Protein AF-A0A813LCR5-F1 (afdb_monomer_lite)

InterPro domains:
  IPR001841 Zinc finger, RING-type [PS50089] (47-91)
  IPR001841 Zinc finger, RING-type [SM00184] (47-145)
  IPR013083 Zinc finger, RING/FYVE/PHD-type [G3DSA:3.30.40.10] (36-151)

Structure (mmCIF, N/CA/C/O backbone):
data_AF-A0A813LCR5-F1
#
_entry.id   AF-A0A813LCR5-F1
#
loop_
_atom_site.group_PDB
_atom_site.id
_atom_site.type_symbol
_atom_site.label_atom_id
_atom_site.label_alt_id
_atom_site.label_comp_id
_atom_site.label_asym_id
_atom_site.label_entity_id
_atom_site.label_seq_id
_atom_site.pdbx_PDB_ins_code
_atom_site.Cartn_x
_atom_site.Cartn_y
_atom_site.Cartn_z
_atom_site.occupancy
_atom_site.B_iso_or_equiv
_atom_site.auth_seq_id
_atom_site.auth_comp_id
_atom_site.auth_asym_id
_atom_site.auth_atom_id
_atom_site.pdbx_PDB_model_num
ATOM 1 N N . CYS A 1 1 ? -3.369 -28.455 3.659 1.00 80.38 1 CYS A N 1
ATOM 2 C CA . CYS A 1 1 ? -3.402 -27.154 4.358 1.00 80.38 1 CYS A CA 1
ATOM 3 C C . CYS A 1 1 ? -4.690 -26.439 4.004 1.00 80.38 1 CYS A C 1
ATOM 5 O O . CYS A 1 1 ? -4.875 -26.145 2.830 1.00 80.38 1 CYS A O 1
ATOM 7 N N . SER A 1 2 ? -5.563 -26.182 4.978 1.00 90.50 2 SER A N 1
ATOM 8 C CA . SER A 1 2 ? -6.728 -25.328 4.743 1.00 90.50 2 SER A CA 1
ATOM 9 C C . SER A 1 2 ? -6.312 -23.863 4.908 1.00 90.50 2 SER A C 1
ATOM 11 O O . SER A 1 2 ? -5.644 -23.543 5.898 1.00 90.50 2 SER A O 1
ATOM 13 N N . PRO A 1 3 ? -6.622 -22.988 3.943 1.00 94.62 3 PRO A N 1
ATOM 14 C CA . PRO A 1 3 ? -6.417 -21.555 4.104 1.00 94.62 3 PRO A CA 1
ATOM 15 C C . PRO A 1 3 ? -7.244 -21.002 5.275 1.00 94.62 3 PRO A C 1
ATOM 17 O O . PRO A 1 3 ? -8.284 -21.550 5.642 1.00 94.62 3 PRO A O 1
ATOM 20 N N . VAL A 1 4 ? -6.740 -19.933 5.887 1.00 97.62 4 VAL A N 1
ATOM 21 C CA . VAL A 1 4 ? -7.330 -19.236 7.033 1.00 97.62 4 VAL A CA 1
ATOM 22 C C . VAL A 1 4 ? -7.366 -17.734 6.757 1.00 97.62 4 VAL A C 1
ATOM 24 O O . VAL A 1 4 ? -6.509 -17.195 6.050 1.00 97.62 4 VAL A O 1
ATOM 27 N N . PHE A 1 5 ? -8.371 -17.046 7.297 1.00 98.19 5 PHE A N 1
ATOM 28 C CA . PHE A 1 5 ? -8.474 -15.595 7.157 1.00 98.19 5 PHE A CA 1
ATOM 29 C C . PHE A 1 5 ? -7.406 -14.889 7.989 1.00 98.19 5 PHE A C 1
ATOM 31 O O . PHE A 1 5 ? -7.123 -15.273 9.125 1.00 98.19 5 PHE A O 1
ATOM 38 N N . CYS A 1 6 ? -6.833 -13.827 7.424 1.00 97.44 6 CYS A N 1
ATOM 39 C CA . CYS A 1 6 ? -6.011 -12.893 8.184 1.00 97.44 6 CYS A CA 1
ATOM 40 C C . CYS A 1 6 ? -6.854 -12.263 9.314 1.00 97.44 6 CYS A C 1
ATOM 42 O O . CYS A 1 6 ? -8.015 -11.923 9.069 1.00 97.44 6 CYS A O 1
ATOM 44 N N . PRO A 1 7 ? -6.303 -12.020 10.517 1.00 97.12 7 PRO A N 1
ATOM 45 C CA . PRO A 1 7 ? -6.990 -11.237 11.549 1.00 97.12 7 PRO A CA 1
ATOM 46 C C . PRO A 1 7 ? -7.442 -9.851 11.065 1.00 97.12 7 PRO A C 1
ATOM 48 O O . PRO A 1 7 ? -8.496 -9.369 11.459 1.00 97.12 7 PRO A O 1
ATOM 51 N N . ASN A 1 8 ? -6.701 -9.251 10.127 1.00 96.25 8 ASN A N 1
ATOM 52 C CA . ASN A 1 8 ? -7.062 -7.989 9.475 1.00 96.25 8 ASN A CA 1
ATOM 53 C C . ASN A 1 8 ? -7.944 -8.184 8.222 1.00 96.25 8 ASN A C 1
ATOM 55 O O . ASN A 1 8 ? -8.024 -7.290 7.377 1.00 96.25 8 ASN A O 1
ATOM 59 N N . SER A 1 9 ? -8.571 -9.350 8.036 1.00 96.62 9 SER A N 1
ATOM 60 C CA . SER A 1 9 ? -9.409 -9.657 6.862 1.00 96.62 9 SER A CA 1
ATOM 61 C C . SER A 1 9 ? -10.562 -8.678 6.604 1.00 96.62 9 SER A C 1
ATOM 63 O O . SER A 1 9 ? -10.824 -8.464 5.421 1.00 96.62 9 SER A O 1
ATOM 65 N N . PRO A 1 10 ? -11.171 -7.987 7.595 1.00 95.31 10 PRO A N 1
ATOM 66 C CA . PRO A 1 10 ? -12.164 -6.948 7.301 1.00 95.31 10 PRO A CA 1
ATOM 67 C C . PRO A 1 10 ? -11.623 -5.769 6.479 1.00 95.31 10 PRO A C 1
ATOM 69 O O . PRO A 1 10 ? -12.394 -5.024 5.888 1.00 95.31 10 PRO A O 1
ATOM 72 N N . VAL A 1 11 ? -10.299 -5.591 6.444 1.00 93.12 11 VAL A N 1
ATOM 73 C CA . VAL A 1 11 ? -9.618 -4.560 5.648 1.00 93.12 11 VAL A CA 1
ATOM 74 C C . VAL A 1 11 ? -8.921 -5.178 4.438 1.00 93.12 11 VAL A C 1
ATOM 76 O O . VAL A 1 11 ? -9.095 -4.717 3.315 1.00 93.12 11 VAL A O 1
ATOM 79 N N . CYS A 1 12 ? -8.118 -6.226 4.649 1.00 92.38 12 CYS A N 1
ATOM 80 C CA . CYS A 1 12 ? -7.256 -6.770 3.595 1.00 92.38 12 CYS A CA 1
ATOM 81 C C . CYS A 1 12 ? -7.885 -7.889 2.757 1.00 92.38 12 CYS A C 1
ATOM 83 O O . CYS A 1 12 ? -7.284 -8.290 1.763 1.00 92.38 12 CYS A O 1
ATOM 85 N N . GLY A 1 13 ? -9.006 -8.477 3.193 1.00 93.88 13 GLY A N 1
ATOM 86 C CA . GLY A 1 13 ? -9.658 -9.619 2.536 1.00 93.88 13 GLY A CA 1
ATOM 87 C C . GLY A 1 13 ? -8.796 -10.883 2.387 1.00 93.88 13 GLY A C 1
ATOM 88 O O . GLY A 1 13 ? -9.211 -11.833 1.731 1.00 93.88 13 GLY A O 1
ATOM 89 N N . SER A 1 14 ? -7.586 -10.916 2.957 1.00 94.94 14 SER A N 1
ATOM 90 C CA . SER A 1 14 ? -6.604 -11.964 2.671 1.00 94.94 14 SER A CA 1
ATOM 91 C C . SER A 1 14 ? -6.999 -13.310 3.278 1.00 94.94 14 SER A C 1
ATOM 93 O O . SER A 1 14 ? -7.307 -13.406 4.471 1.00 94.94 14 SER A O 1
ATOM 95 N N . PHE A 1 15 ? -6.880 -14.355 2.461 1.00 96.69 15 PHE A N 1
ATOM 96 C CA . PHE A 1 15 ? -7.106 -15.748 2.825 1.00 96.69 15 PHE A CA 1
ATOM 97 C C . PHE A 1 15 ? -5.869 -16.562 2.435 1.00 96.69 15 PHE A C 1
ATOM 99 O O . PHE A 1 15 ? -5.582 -16.742 1.254 1.00 96.69 15 PHE A O 1
ATOM 106 N N . VAL A 1 16 ? -5.076 -16.975 3.426 1.00 95.81 16 VAL A N 1
ATOM 107 C CA . VAL A 1 16 ? -3.726 -17.525 3.208 1.00 95.81 16 VAL A CA 1
ATOM 108 C C . VAL A 1 16 ? -3.527 -18.836 3.968 1.00 95.81 16 VAL A C 1
ATOM 110 O O . VAL A 1 16 ? -4.201 -19.076 4.971 1.00 95.81 16 VAL A O 1
ATOM 113 N N . PRO A 1 17 ? -2.607 -19.716 3.540 1.00 97.12 17 PRO A N 1
ATOM 114 C CA . PRO A 1 17 ? -2.237 -20.888 4.326 1.00 97.12 17 PRO A CA 1
ATOM 115 C C . PRO A 1 17 ? -1.744 -20.509 5.729 1.00 97.12 17 PRO A C 1
ATOM 117 O O . PRO A 1 17 ? -1.051 -19.507 5.896 1.00 97.12 17 PRO A O 1
ATOM 120 N N . ARG A 1 18 ? -2.031 -21.345 6.735 1.00 97.25 18 ARG A N 1
ATOM 121 C CA . ARG A 1 18 ? -1.673 -21.067 8.137 1.00 97.25 18 ARG A CA 1
ATOM 122 C C . ARG A 1 18 ? -0.184 -20.757 8.355 1.00 97.25 18 ARG A C 1
ATOM 124 O O . ARG A 1 18 ? 0.122 -19.816 9.077 1.00 97.25 18 ARG A O 1
ATOM 131 N N . TRP A 1 19 ? 0.713 -21.461 7.661 1.00 96.50 19 TRP A N 1
ATOM 132 C CA . TRP A 1 19 ? 2.163 -21.246 7.767 1.00 96.50 19 TRP A CA 1
ATOM 133 C C . TRP A 1 19 ? 2.595 -19.820 7.379 1.00 96.50 19 TRP A C 1
ATOM 135 O O . TRP A 1 19 ? 3.599 -19.319 7.884 1.00 96.50 19 TRP A O 1
ATOM 145 N N . VAL A 1 20 ? 1.831 -19.134 6.515 1.00 95.69 20 VAL A N 1
ATOM 146 C CA . VAL A 1 20 ? 2.077 -17.722 6.187 1.00 95.69 20 VAL A CA 1
ATOM 147 C C . VAL A 1 20 ? 1.818 -16.849 7.411 1.00 95.69 20 VAL A C 1
ATOM 149 O O . VAL A 1 20 ? 2.602 -15.949 7.680 1.00 95.69 20 VAL A O 1
ATOM 152 N N . LEU A 1 21 ? 0.759 -17.117 8.182 1.00 96.56 21 LEU A N 1
ATOM 153 C CA . LEU A 1 21 ? 0.482 -16.364 9.407 1.00 96.56 21 LEU A CA 1
ATOM 154 C C . LEU A 1 21 ? 1.536 -16.650 10.477 1.00 96.56 21 LEU A C 1
ATOM 156 O O . LEU A 1 21 ? 2.029 -15.721 11.111 1.00 96.56 21 LEU A O 1
ATOM 160 N N . ASP A 1 22 ? 1.918 -17.917 10.642 1.00 96.31 22 ASP A N 1
ATOM 161 C CA . ASP A 1 22 ? 2.896 -18.326 11.657 1.00 96.31 22 ASP A CA 1
ATOM 162 C C . ASP A 1 22 ? 4.276 -17.676 11.424 1.00 96.31 22 ASP A C 1
ATOM 164 O O . ASP A 1 22 ? 4.979 -17.351 12.377 1.00 96.31 22 ASP A O 1
ATOM 168 N N . THR A 1 23 ? 4.640 -17.411 10.165 1.00 96.12 23 THR A N 1
ATOM 169 C CA . THR A 1 23 ? 5.894 -16.726 9.796 1.00 96.12 23 THR A CA 1
ATOM 170 C C . THR A 1 23 ? 5.808 -15.197 9.842 1.00 96.12 23 THR A C 1
ATOM 172 O O . THR A 1 23 ? 6.838 -14.530 9.810 1.00 96.12 23 THR A O 1
ATOM 175 N N . ASN A 1 24 ? 4.605 -14.621 9.937 1.00 95.06 24 ASN A N 1
ATOM 176 C CA . ASN A 1 24 ? 4.359 -13.176 9.854 1.00 95.06 24 ASN A CA 1
ATOM 177 C C . ASN A 1 24 ? 3.614 -12.647 11.093 1.00 95.06 24 ASN A C 1
ATOM 179 O O . ASN A 1 24 ? 2.711 -11.817 10.982 1.00 95.06 24 ASN A O 1
ATOM 183 N N . GLY A 1 25 ? 3.950 -13.162 12.281 1.00 94.44 25 GLY A N 1
ATOM 184 C CA . GLY A 1 25 ? 3.406 -12.660 13.551 1.00 94.44 25 GLY A CA 1
ATOM 185 C C . GLY A 1 25 ? 1.885 -12.807 13.685 1.00 94.44 25 GLY A C 1
ATOM 186 O O . GLY A 1 25 ? 1.242 -12.002 14.351 1.00 94.44 25 GLY A O 1
ATOM 187 N N . GLY A 1 26 ? 1.295 -13.806 13.026 1.00 96.25 26 GLY A N 1
ATOM 188 C CA . GLY A 1 26 ? -0.148 -14.047 13.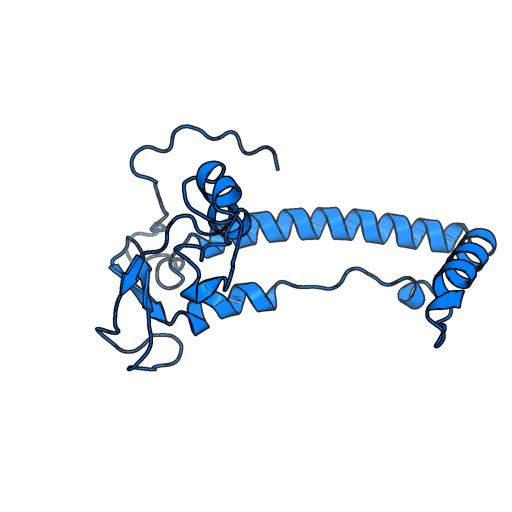007 1.00 96.25 26 GLY A CA 1
ATOM 189 C C . GLY A 1 26 ? -0.920 -13.279 11.928 1.00 96.25 26 GLY A C 1
ATOM 190 O O . GLY A 1 26 ? -2.143 -13.387 11.882 1.00 96.25 26 GLY A O 1
ATOM 191 N N . LEU A 1 27 ? -0.249 -12.532 11.047 1.00 96.50 27 LEU A N 1
ATOM 192 C CA . LEU A 1 27 ? -0.867 -11.704 10.004 1.00 96.50 27 LEU A CA 1
ATOM 193 C C . LEU A 1 27 ? -0.455 -12.169 8.602 1.00 96.50 27 LEU A C 1
ATOM 195 O O . LEU A 1 27 ? 0.512 -12.904 8.437 1.00 96.50 27 LEU A O 1
ATOM 199 N N . CYS A 1 28 ? -1.169 -11.749 7.553 1.00 95.50 28 CYS A N 1
ATOM 200 C CA . CYS A 1 28 ? -0.642 -11.918 6.195 1.00 95.50 28 CYS A CA 1
ATOM 201 C C . CYS A 1 28 ? 0.572 -10.994 5.984 1.00 95.50 28 CYS A C 1
ATOM 203 O O . CYS A 1 28 ? 0.686 -9.964 6.652 1.00 95.50 28 CYS A O 1
ATOM 205 N N . ARG A 1 29 ? 1.448 -11.323 5.021 1.00 92.81 29 ARG A N 1
ATOM 206 C CA . ARG A 1 29 ? 2.659 -10.535 4.716 1.00 92.81 29 ARG A CA 1
ATOM 207 C C . ARG A 1 29 ? 2.355 -9.041 4.572 1.00 92.81 29 ARG A C 1
ATOM 209 O O . ARG A 1 29 ? 2.994 -8.222 5.217 1.00 92.81 29 ARG A O 1
ATOM 216 N N . HIS A 1 30 ? 1.335 -8.696 3.784 1.00 89.12 30 HIS A N 1
ATOM 217 C CA . HIS A 1 30 ? 0.944 -7.304 3.567 1.00 89.12 30 HIS A CA 1
ATOM 218 C C . HIS A 1 30 ? 0.527 -6.612 4.872 1.00 89.12 30 HIS A C 1
ATOM 220 O O . HIS A 1 30 ? 1.043 -5.546 5.187 1.00 89.12 30 HIS A O 1
ATOM 226 N N . CYS A 1 31 ? -0.349 -7.220 5.675 1.00 90.62 31 CYS A N 1
ATOM 227 C CA . CYS A 1 31 ? -0.778 -6.614 6.933 1.00 90.62 31 CYS A CA 1
ATOM 228 C C . CYS A 1 31 ? 0.345 -6.492 7.959 1.00 90.62 31 CYS A C 1
ATOM 230 O O . CYS A 1 31 ? 0.408 -5.469 8.635 1.00 90.62 31 CYS A O 1
ATOM 232 N N . ASN A 1 32 ? 1.229 -7.488 8.046 1.00 91.31 32 ASN A N 1
ATOM 233 C CA . ASN A 1 32 ? 2.386 -7.453 8.935 1.00 91.31 32 ASN A CA 1
ATOM 234 C C . ASN A 1 32 ? 3.326 -6.289 8.580 1.00 91.31 32 ASN A C 1
ATOM 236 O O . ASN A 1 32 ? 3.767 -5.554 9.457 1.00 91.31 32 ASN A O 1
ATOM 240 N N . THR A 1 33 ? 3.574 -6.072 7.284 1.00 84.19 33 THR A N 1
ATOM 241 C CA . THR A 1 33 ? 4.413 -4.965 6.813 1.00 84.19 33 THR A CA 1
ATOM 242 C C . THR A 1 33 ? 3.720 -3.608 6.956 1.00 84.19 33 THR A C 1
ATOM 244 O O . THR A 1 33 ? 4.349 -2.645 7.389 1.00 84.19 33 THR A O 1
ATOM 247 N N . CYS A 1 34 ? 2.431 -3.503 6.623 1.00 82.62 34 CYS A N 1
ATOM 248 C CA . CYS A 1 34 ? 1.765 -2.204 6.498 1.00 82.62 34 CYS A CA 1
ATOM 249 C C . CYS A 1 34 ? 1.165 -1.700 7.808 1.00 82.62 34 CYS A C 1
ATOM 251 O O . CYS A 1 34 ? 1.469 -0.593 8.244 1.00 82.62 34 CYS A O 1
ATOM 253 N N . PHE A 1 35 ? 0.321 -2.511 8.441 1.00 83.75 35 PHE A N 1
ATOM 254 C CA . PHE A 1 35 ? -0.559 -2.058 9.523 1.00 83.75 35 PHE A CA 1
ATOM 255 C C . PHE A 1 35 ? -0.132 -2.573 10.892 1.00 83.75 35 PHE A C 1
ATOM 257 O O . PHE A 1 35 ? -0.397 -1.928 11.902 1.00 83.75 35 PHE A O 1
ATOM 264 N N . GLY A 1 36 ? 0.483 -3.755 10.927 1.00 88.19 36 GLY A N 1
ATOM 265 C CA . GLY A 1 36 ? 0.517 -4.566 12.133 1.00 88.19 36 GLY A CA 1
ATOM 266 C C . GLY A 1 36 ? -0.891 -5.042 12.530 1.00 88.19 36 GLY A C 1
ATOM 267 O O . GLY A 1 36 ? -1.807 -5.072 11.698 1.00 88.19 36 GLY A O 1
ATOM 268 N N . PRO A 1 37 ? -1.082 -5.468 13.787 1.00 90.44 37 PRO A N 1
ATOM 269 C CA . PRO A 1 37 ? -2.378 -5.927 14.272 1.00 90.44 37 PRO A CA 1
ATOM 270 C C . PRO A 1 37 ? -3.353 -4.751 14.411 1.00 90.44 37 PRO A C 1
ATOM 272 O O . PRO A 1 37 ? -3.049 -3.760 15.076 1.00 90.44 37 PRO A O 1
ATOM 275 N N . LEU A 1 38 ? -4.535 -4.869 13.803 1.00 92.94 38 LEU A N 1
ATOM 276 C CA . LEU A 1 38 ? -5.602 -3.877 13.930 1.00 92.94 38 LEU A CA 1
ATOM 277 C C . LEU A 1 38 ? -6.584 -4.270 15.036 1.00 92.94 38 LEU A C 1
ATOM 279 O O . LEU A 1 38 ? -6.905 -5.444 15.215 1.00 92.94 38 LEU A O 1
ATOM 283 N N . GLN A 1 39 ? -7.103 -3.270 15.748 1.00 94.94 39 GLN A N 1
ATOM 284 C CA . GLN A 1 39 ? -8.209 -3.456 16.679 1.00 94.94 39 GLN A CA 1
ATOM 285 C C . GLN A 1 39 ? -9.515 -3.073 15.989 1.00 94.94 39 GLN A C 1
ATOM 287 O O . GLN A 1 39 ? -9.706 -1.913 15.627 1.00 94.94 39 GLN A O 1
ATOM 292 N N . PHE A 1 40 ? -10.422 -4.034 15.840 1.00 95.62 40 PHE A N 1
ATOM 293 C CA . PHE A 1 40 ? -11.761 -3.787 15.315 1.00 95.62 40 PHE A CA 1
ATOM 294 C C . PHE A 1 40 ? -12.757 -3.596 16.458 1.00 95.62 40 PHE A C 1
ATOM 296 O O . PHE A 1 40 ? -12.707 -4.317 17.455 1.00 95.62 40 PHE A O 1
ATOM 303 N N . VAL A 1 41 ? -13.646 -2.619 16.317 1.00 95.44 41 VAL A N 1
ATOM 304 C CA . VAL A 1 41 ? -14.731 -2.326 17.257 1.00 95.44 41 VAL A CA 1
ATOM 305 C C . VAL A 1 41 ? -16.024 -2.098 16.483 1.00 95.44 41 VAL A C 1
ATOM 307 O O . VAL A 1 41 ? -16.003 -1.566 15.370 1.00 95.44 41 VAL A O 1
ATOM 310 N N . GLU A 1 42 ? -17.149 -2.496 17.071 1.00 93.94 42 GLU A N 1
ATOM 311 C CA . GLU A 1 42 ? -18.461 -2.054 16.596 1.00 93.94 42 GLU A CA 1
ATOM 312 C C . GLU A 1 42 ? -18.572 -0.533 16.762 1.00 93.94 42 GLU A C 1
ATOM 314 O O . GLU A 1 42 ? -17.943 0.053 17.654 1.00 93.94 42 GLU A O 1
ATOM 319 N N . ALA A 1 43 ? -19.319 0.116 15.868 1.00 86.50 43 ALA A N 1
ATOM 320 C CA . ALA A 1 43 ? -19.446 1.564 15.869 1.00 86.50 43 ALA A CA 1
ATOM 321 C C . ALA A 1 43 ? -20.044 2.056 17.195 1.00 86.50 43 ALA A C 1
ATOM 323 O O . ALA A 1 43 ? -21.209 1.830 17.506 1.00 86.50 43 ALA A O 1
ATOM 324 N N . ALA A 1 44 ? -19.226 2.760 17.978 1.00 82.19 44 ALA A N 1
ATOM 325 C CA . ALA A 1 44 ? -19.688 3.497 19.154 1.00 82.19 44 ALA A CA 1
ATOM 326 C C . ALA A 1 44 ? -20.114 4.935 18.802 1.00 82.19 44 ALA A C 1
ATOM 328 O O . ALA A 1 44 ? -20.781 5.598 19.591 1.00 82.19 44 ALA A O 1
ATOM 329 N N . SER A 1 45 ? -19.680 5.427 17.640 1.00 89.62 45 SER A N 1
ATOM 330 C CA . SER A 1 45 ? -19.938 6.765 17.109 1.00 89.62 45 SER A CA 1
ATOM 331 C C . SER A 1 45 ? -19.786 6.758 15.593 1.00 89.62 45 SER A C 1
ATOM 333 O O . SER A 1 45 ? -19.077 5.905 15.056 1.00 89.62 45 SER A O 1
ATOM 335 N N . ASP A 1 46 ? -20.343 7.755 14.918 1.00 94.06 46 ASP A N 1
ATOM 336 C CA . ASP A 1 46 ? -20.211 7.913 13.470 1.00 94.06 46 ASP A CA 1
ATOM 337 C C . ASP A 1 46 ? -18.744 8.021 13.040 1.00 94.06 46 ASP A C 1
ATOM 339 O O . ASP A 1 46 ? -17.899 8.606 13.731 1.00 94.06 46 ASP A O 1
ATOM 343 N N . CYS A 1 47 ? -18.420 7.477 11.867 1.00 93.88 47 CYS A N 1
ATOM 344 C CA . CYS A 1 47 ? -17.096 7.663 11.296 1.00 93.88 47 CYS A CA 1
ATOM 345 C C . CYS A 1 47 ? -16.861 9.157 10.991 1.00 93.88 47 CYS A C 1
ATOM 347 O O . CYS A 1 47 ? -17.603 9.735 10.204 1.00 93.88 47 CYS A O 1
ATOM 349 N N . PRO A 1 48 ? -15.773 9.786 11.469 1.00 90.81 48 PRO A N 1
ATOM 350 C CA . PRO A 1 4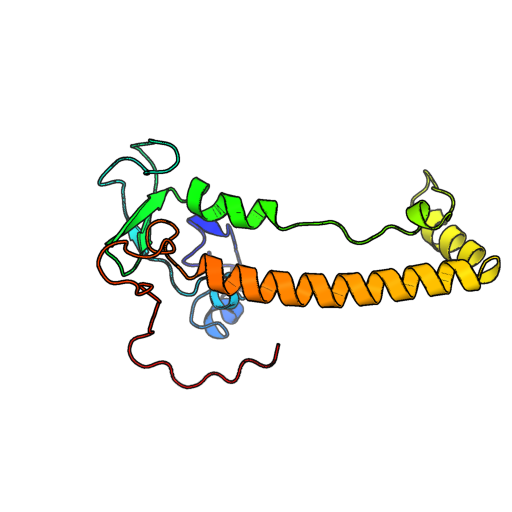8 ? -15.528 11.220 11.262 1.00 90.81 48 PRO A CA 1
ATOM 351 C C . PRO A 1 48 ? -15.162 11.604 9.816 1.00 90.81 48 PRO A C 1
ATOM 353 O O . PRO A 1 48 ? -14.853 12.762 9.548 1.00 90.81 48 PRO A O 1
ATOM 356 N N . VAL A 1 49 ? -15.137 10.639 8.890 1.00 90.94 49 VAL A N 1
ATOM 357 C CA . VAL A 1 49 ? -14.821 10.857 7.470 1.00 90.94 49 VAL A CA 1
ATOM 358 C C . VAL A 1 49 ? -16.063 10.733 6.592 1.00 90.94 49 VAL A C 1
ATOM 360 O O . VAL A 1 49 ? -16.265 11.574 5.722 1.00 90.94 49 VAL A O 1
ATOM 363 N N . CYS A 1 50 ? -16.875 9.688 6.783 1.00 94.62 50 CYS A N 1
ATOM 364 C CA . CYS A 1 50 ? -18.079 9.447 5.976 1.00 94.62 50 CYS A CA 1
ATOM 365 C C . CYS A 1 50 ? -19.396 9.644 6.735 1.00 94.62 50 CYS A C 1
ATOM 367 O O . CYS A 1 50 ? -20.442 9.588 6.101 1.00 94.62 50 CYS A O 1
ATOM 369 N N . PHE A 1 51 ? -19.344 9.877 8.050 1.00 94.50 51 PHE A N 1
ATOM 370 C CA . PHE A 1 51 ? -20.497 10.025 8.947 1.00 94.50 51 PHE A CA 1
ATOM 371 C C . PHE A 1 51 ? -21.428 8.807 9.003 1.00 94.50 51 PHE A C 1
ATOM 373 O O . PHE A 1 51 ? -22.588 8.932 9.373 1.00 94.50 51 PHE A O 1
ATOM 380 N N . ASP A 1 52 ? -20.915 7.627 8.652 1.00 94.12 52 ASP A N 1
ATOM 381 C CA . ASP A 1 52 ? -21.661 6.376 8.767 1.00 94.12 52 ASP A CA 1
ATOM 382 C C . ASP A 1 52 ? -21.588 5.830 10.201 1.00 94.12 52 ASP A C 1
ATOM 384 O O . ASP A 1 52 ? -20.498 5.737 10.784 1.00 94.12 52 ASP A O 1
ATOM 388 N N . SER A 1 53 ? -22.752 5.498 10.755 1.00 88.81 53 SER A N 1
ATOM 389 C CA . SER A 1 53 ? -22.962 5.065 12.136 1.00 88.81 53 SER A CA 1
ATOM 390 C C . SER A 1 53 ? -23.011 3.546 12.297 1.00 88.81 53 SER A C 1
ATOM 392 O O . SER A 1 53 ? -22.860 3.068 13.415 1.00 88.81 53 SER A O 1
ATOM 394 N N . ASP A 1 54 ? -23.220 2.783 11.217 1.00 89.31 54 ASP A N 1
ATOM 395 C CA . ASP A 1 54 ? -23.444 1.328 11.273 1.00 89.31 54 ASP A CA 1
ATOM 396 C C . ASP A 1 54 ? -22.370 0.561 10.493 1.00 89.31 54 ASP A C 1
ATOM 398 O O . ASP A 1 54 ? -22.616 -0.142 9.514 1.00 89.31 54 ASP A O 1
ATOM 402 N N . CYS A 1 55 ? -21.116 0.755 10.900 1.00 92.19 55 CYS A N 1
ATOM 403 C CA . CYS A 1 55 ? -19.968 0.175 10.218 1.00 92.19 55 CYS A CA 1
ATOM 404 C C . CYS A 1 55 ? -18.941 -0.388 11.204 1.00 92.19 55 CYS A C 1
ATOM 406 O O . CYS A 1 55 ? -18.727 0.143 12.293 1.00 92.19 55 CYS A O 1
ATOM 408 N N . LEU A 1 56 ? -18.240 -1.453 10.807 1.00 96.19 56 LEU A N 1
ATOM 409 C CA . LEU A 1 56 ? -17.086 -1.936 11.564 1.00 96.19 56 LEU A CA 1
ATOM 410 C C . LEU A 1 56 ? -15.980 -0.877 11.528 1.00 96.19 56 LEU A C 1
ATOM 412 O O . LEU A 1 56 ? -15.602 -0.405 10.447 1.00 96.19 56 LEU A O 1
ATOM 416 N N . GLN A 1 57 ? -15.432 -0.534 12.693 1.00 95.75 57 GLN A N 1
ATOM 417 C CA . GLN A 1 57 ? -14.404 0.491 12.814 1.00 95.75 57 GLN A CA 1
ATOM 418 C C . GLN A 1 57 ? -13.063 -0.082 13.262 1.00 95.75 57 GLN A C 1
ATOM 420 O O . GLN A 1 57 ? -12.988 -1.005 14.066 1.00 95.75 57 GLN A O 1
ATOM 425 N N . VAL A 1 58 ? -11.986 0.505 12.754 1.00 94.38 58 VAL A N 1
ATOM 426 C CA . VAL A 1 58 ? -10.621 0.320 13.236 1.00 94.38 58 VAL A CA 1
ATOM 427 C C . VAL A 1 58 ? -10.372 1.342 14.338 1.00 94.38 58 VAL A C 1
ATOM 429 O O . VAL A 1 58 ? -10.412 2.547 14.080 1.00 94.38 58 VAL A O 1
ATOM 432 N N . ARG A 1 59 ? -10.107 0.871 15.559 1.00 93.44 59 ARG A N 1
ATOM 433 C CA . ARG A 1 59 ? -9.703 1.703 16.694 1.00 93.44 59 ARG A CA 1
ATOM 434 C C . ARG A 1 59 ? -8.186 1.852 16.717 1.00 93.44 59 ARG A C 1
ATOM 436 O O . ARG A 1 59 ? -7.442 0.876 16.746 1.00 93.44 59 ARG A O 1
ATOM 443 N N . PHE A 1 60 ? -7.734 3.096 16.743 1.00 89.06 60 PHE A N 1
ATOM 444 C CA . PHE A 1 60 ? -6.332 3.456 16.887 1.00 89.06 60 PHE A CA 1
ATOM 445 C C . PHE A 1 60 ? -5.932 3.516 18.371 1.00 89.06 60 PHE A C 1
ATOM 447 O O . PHE A 1 60 ? -6.777 3.817 19.218 1.00 89.06 60 PHE A O 1
ATOM 454 N N . PRO A 1 61 ? -4.639 3.346 18.709 1.00 84.50 61 PRO A N 1
ATOM 455 C CA . PRO A 1 61 ? -4.150 3.450 20.090 1.00 84.50 61 PRO A CA 1
ATO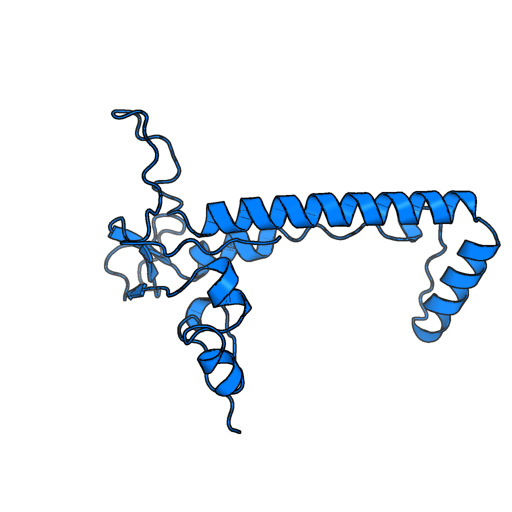M 456 C C . PRO A 1 61 ? -4.431 4.799 20.763 1.00 84.50 61 PRO A C 1
ATOM 458 O O . PRO A 1 61 ? -4.567 4.869 21.978 1.00 84.50 61 PRO A O 1
ATOM 461 N N . CYS A 1 62 ? -4.561 5.875 19.980 1.00 84.31 62 CYS A N 1
ATOM 462 C CA . CYS A 1 62 ? -4.959 7.194 20.476 1.00 84.31 62 CYS A CA 1
ATOM 463 C C . CYS A 1 62 ? -6.457 7.302 20.829 1.00 84.31 62 CYS A C 1
ATOM 465 O O . CYS A 1 62 ? -6.921 8.390 21.154 1.00 84.31 62 CYS A O 1
ATOM 467 N N . GLY A 1 63 ? -7.223 6.212 20.721 1.00 90.19 63 GLY A N 1
ATOM 468 C CA . GLY A 1 63 ? -8.649 6.130 21.048 1.00 90.19 63 GLY A CA 1
ATOM 469 C C . GLY A 1 63 ? -9.593 6.467 19.891 1.00 90.19 63 GLY A C 1
ATOM 470 O O . GLY A 1 63 ? -10.751 6.052 19.903 1.00 90.19 63 GLY A O 1
ATOM 471 N N . HIS A 1 64 ? -9.108 7.163 18.862 1.00 90.56 64 HIS A N 1
ATOM 472 C CA . HIS A 1 64 ? -9.898 7.470 17.670 1.00 90.56 64 HIS A CA 1
ATOM 473 C C . HIS A 1 64 ? -10.277 6.210 16.893 1.00 90.56 64 HIS A C 1
ATOM 475 O O . HIS A 1 64 ? -9.534 5.232 16.895 1.00 90.56 64 HIS A O 1
ATOM 481 N N . SER A 1 65 ? -11.413 6.250 16.199 1.00 93.56 65 SER A N 1
ATOM 482 C CA . SER A 1 65 ? -11.902 5.134 15.386 1.00 93.56 65 SER A CA 1
ATOM 483 C C . SER A 1 65 ? -12.314 5.614 13.989 1.00 93.56 65 SER A C 1
ATOM 485 O O . SER A 1 65 ? -12.718 6.765 13.813 1.00 93.56 65 SER A O 1
ATOM 487 N N . LEU A 1 66 ? -12.157 4.756 12.980 1.00 93.75 66 LEU A N 1
ATOM 488 C CA . LEU A 1 66 ? -12.559 5.010 11.590 1.00 93.75 66 LEU A CA 1
ATOM 489 C C . LEU A 1 66 ? -13.222 3.778 11.008 1.00 93.75 66 LEU A C 1
ATOM 491 O O . LEU A 1 66 ? -12.750 2.677 11.266 1.00 93.75 66 LEU A O 1
ATOM 495 N N . CYS A 1 67 ? -14.236 3.945 10.160 1.00 95.56 67 CYS A N 1
ATOM 496 C CA . CYS A 1 67 ? -14.788 2.808 9.435 1.00 95.56 67 CYS A CA 1
ATOM 497 C C . CYS A 1 67 ? -13.712 2.123 8.578 1.00 95.56 67 CYS A C 1
ATOM 499 O O . CYS A 1 67 ? -12.792 2.770 8.059 1.00 95.56 67 CYS A O 1
ATOM 501 N N . THR A 1 68 ? -13.832 0.806 8.430 1.00 94.19 68 THR A N 1
ATOM 502 C CA . THR A 1 68 ? -12.923 -0.017 7.614 1.00 94.19 68 THR A CA 1
ATOM 503 C C . THR A 1 68 ? -12.808 0.485 6.172 1.00 94.19 68 THR A C 1
ATOM 505 O O . THR A 1 68 ? -11.718 0.447 5.596 1.00 94.19 68 THR A O 1
ATOM 508 N N . GLU A 1 69 ? -13.879 1.041 5.603 1.00 93.38 69 GLU A N 1
ATOM 509 C CA . GLU A 1 69 ? -13.860 1.621 4.259 1.00 93.38 69 GLU A CA 1
ATOM 510 C C . GLU A 1 69 ? -12.972 2.866 4.168 1.00 93.38 69 GLU A C 1
ATOM 512 O O . GLU A 1 69 ? -12.080 2.934 3.322 1.00 93.38 69 GLU A O 1
ATOM 517 N N . CYS A 1 70 ? -13.166 3.848 5.054 1.00 91.69 70 CYS A N 1
ATOM 518 C CA . CYS A 1 70 ? -12.359 5.068 5.074 1.00 91.69 70 CYS A CA 1
ATOM 519 C C . CYS A 1 70 ? -10.910 4.794 5.487 1.00 91.69 70 CYS A C 1
ATOM 521 O O . CYS A 1 70 ? -10.012 5.466 4.983 1.00 91.69 70 CYS A O 1
ATOM 523 N N . PHE A 1 71 ? -10.671 3.786 6.331 1.00 90.81 71 PHE A N 1
ATOM 524 C CA . PHE A 1 71 ? -9.325 3.284 6.611 1.00 90.81 71 PHE A CA 1
ATOM 525 C C . PHE A 1 71 ? -8.645 2.742 5.343 1.00 90.81 71 PHE A C 1
ATOM 527 O O . PHE A 1 71 ? -7.466 2.996 5.113 1.00 90.81 71 PHE A O 1
ATOM 534 N N . SER A 1 72 ? -9.396 2.036 4.493 1.00 88.25 72 SER A N 1
ATOM 535 C CA . SER A 1 72 ? -8.865 1.376 3.294 1.00 88.25 72 SER A CA 1
ATOM 536 C C . SER A 1 72 ? -8.739 2.292 2.074 1.00 88.25 72 SER A C 1
ATOM 538 O O . SER A 1 72 ? -8.017 1.959 1.139 1.00 88.25 72 SER A O 1
ATOM 540 N N . LYS A 1 73 ? -9.431 3.439 2.044 1.00 86.50 73 LYS A N 1
ATOM 541 C CA . LYS A 1 73 ? -9.432 4.362 0.891 1.00 86.50 73 LYS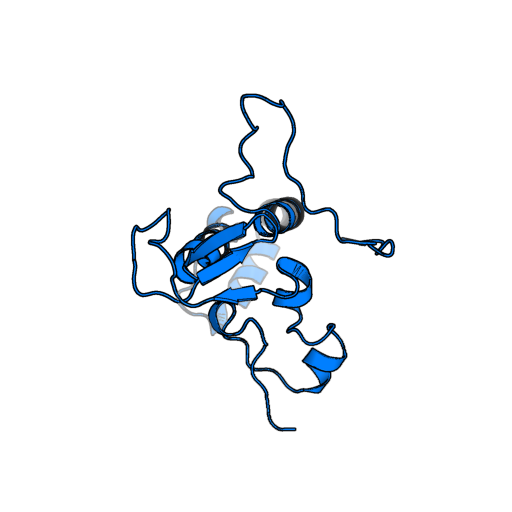 A CA 1
ATOM 542 C C . LYS A 1 73 ? -8.029 4.798 0.448 1.00 86.50 73 LYS A C 1
ATOM 544 O O . LYS A 1 73 ? -7.745 4.645 -0.739 1.00 86.50 73 LYS A O 1
ATOM 549 N N . PRO A 1 74 ? -7.136 5.269 1.343 1.00 79.62 74 PRO A N 1
ATOM 550 C CA . PRO A 1 74 ? -5.792 5.667 0.939 1.00 79.62 74 PRO A CA 1
ATOM 551 C C . PRO A 1 74 ? -5.017 4.527 0.271 1.00 79.62 74 PRO A C 1
ATOM 553 O O . PRO A 1 74 ? -4.231 4.773 -0.635 1.00 79.62 74 PRO A O 1
ATOM 556 N N . LEU A 1 75 ? -5.258 3.272 0.682 1.00 73.25 75 LEU A N 1
ATOM 557 C CA . LEU A 1 75 ? -4.563 2.092 0.143 1.00 73.25 75 LEU A CA 1
ATOM 558 C C . LEU A 1 75 ? -4.810 1.890 -1.345 1.00 73.25 75 LEU A C 1
ATOM 560 O O . LEU A 1 75 ? -3.988 1.297 -2.033 1.00 73.25 75 LEU A O 1
ATOM 564 N N . ARG A 1 76 ? -5.956 2.368 -1.831 1.00 71.25 76 ARG A N 1
ATOM 565 C CA . ARG A 1 76 ? -6.362 2.233 -3.227 1.00 71.25 76 ARG A CA 1
ATOM 566 C C . ARG A 1 76 ? -5.881 3.402 -4.084 1.00 71.25 76 ARG A C 1
ATOM 568 O O . ARG A 1 76 ? -5.752 3.242 -5.287 1.00 71.25 76 ARG A O 1
ATOM 575 N N . SER A 1 77 ? -5.626 4.566 -3.483 1.00 67.88 77 SER A N 1
ATOM 576 C CA . SER A 1 77 ? -5.343 5.808 -4.214 1.00 67.88 77 SER A CA 1
ATOM 577 C C . SER A 1 77 ? -3.866 6.056 -4.535 1.00 67.88 77 SER A C 1
ATOM 579 O O . SER A 1 77 ? -3.579 6.998 -5.258 1.00 67.88 77 SER A O 1
ATOM 581 N N . VAL A 1 78 ? -2.932 5.264 -3.996 1.00 65.38 78 VAL A N 1
ATOM 582 C CA . VAL A 1 78 ? -1.476 5.468 -4.196 1.00 65.38 78 VAL A CA 1
ATOM 583 C C . VAL A 1 78 ? -0.923 4.693 -5.400 1.00 65.38 78 VAL A C 1
ATOM 585 O O . VAL A 1 78 ? 0.261 4.767 -5.697 1.00 65.38 78 VAL A O 1
ATOM 588 N N . GLN A 1 79 ? -1.766 3.974 -6.140 1.00 67.75 79 GLN A N 1
ATOM 589 C CA . GLN A 1 79 ? -1.327 3.232 -7.321 1.00 67.75 79 GLN A CA 1
ATOM 590 C C . GLN A 1 79 ? -1.203 4.167 -8.532 1.00 67.75 79 GLN A C 1
ATOM 592 O O . GLN A 1 79 ? -2.106 4.239 -9.364 1.00 67.75 79 GLN A O 1
ATOM 597 N N . GLU A 1 80 ? -0.091 4.897 -8.624 1.00 81.12 80 GLU A N 1
ATOM 598 C CA . GLU A 1 80 ? 0.364 5.399 -9.923 1.00 81.12 80 GLU A CA 1
ATOM 599 C C . GLU A 1 80 ? 0.804 4.213 -10.782 1.00 81.12 80 GLU A C 1
ATOM 601 O O . GLU A 1 80 ? 1.334 3.227 -10.271 1.00 81.12 80 GLU A O 1
ATOM 606 N N . GLN A 1 81 ? 0.540 4.281 -12.084 1.00 88.56 81 GLN A N 1
ATOM 607 C CA . GLN A 1 81 ? 0.992 3.246 -13.007 1.00 88.56 81 GLN A CA 1
ATOM 608 C C . GLN A 1 81 ? 2.434 3.529 -13.444 1.00 88.56 81 GLN A C 1
ATOM 610 O O . GLN A 1 81 ? 2.819 4.703 -13.510 1.00 88.56 81 GLN A O 1
ATOM 615 N N . PRO A 1 82 ? 3.235 2.484 -13.716 1.00 91.75 82 PRO A N 1
ATOM 616 C CA . PRO A 1 82 ? 4.539 2.665 -14.333 1.00 91.75 82 PRO A CA 1
ATOM 617 C C . PRO A 1 82 ? 4.391 3.310 -15.715 1.00 91.75 82 PRO A C 1
ATOM 619 O O . PRO A 1 82 ? 3.338 3.164 -16.345 1.00 91.75 82 PRO A O 1
ATOM 622 N N . PRO A 1 83 ? 5.432 4.012 -16.199 1.00 92.88 83 PRO A N 1
ATOM 623 C CA . PRO A 1 83 ? 5.455 4.475 -17.576 1.00 92.88 83 PRO A CA 1
ATOM 624 C C . PRO A 1 83 ? 5.294 3.288 -18.525 1.00 92.88 83 PRO A C 1
ATOM 626 O O . PRO A 1 83 ? 5.824 2.204 -18.278 1.00 92.88 83 PRO A O 1
ATOM 629 N N . THR A 1 84 ? 4.580 3.504 -19.622 1.00 93.00 84 THR A N 1
ATOM 630 C CA . THR A 1 84 ? 4.344 2.477 -20.643 1.00 93.00 84 THR A CA 1
ATOM 631 C C . THR A 1 84 ? 5.267 2.662 -21.843 1.00 93.00 84 THR A C 1
ATOM 633 O O . THR A 1 84 ? 5.652 3.781 -22.180 1.00 93.00 84 THR A O 1
ATOM 636 N N . GLU A 1 85 ? 5.611 1.587 -22.550 1.00 90.12 85 GLU A N 1
ATOM 637 C CA . GLU A 1 85 ? 6.446 1.655 -23.754 1.00 90.12 85 GLU A CA 1
ATOM 638 C C . GLU A 1 85 ? 5.823 2.557 -24.839 1.00 90.12 85 GLU A C 1
ATOM 640 O O . GLU A 1 85 ? 6.537 3.190 -25.628 1.00 90.12 85 GLU A O 1
ATOM 645 N N . GLN A 1 86 ? 4.488 2.649 -24.883 1.00 92.19 86 GLN A N 1
ATOM 646 C CA . GLN A 1 86 ? 3.751 3.482 -25.835 1.00 92.19 86 GLN A CA 1
ATOM 647 C C . GLN A 1 86 ? 4.023 4.978 -25.629 1.00 92.19 86 GLN A C 1
ATOM 649 O O . GLN A 1 86 ? 4.122 5.716 -26.613 1.00 92.19 86 GLN A O 1
ATOM 654 N N . GLU A 1 87 ? 4.239 5.430 -24.389 1.00 92.50 87 GLU A N 1
ATOM 655 C CA . GLU A 1 87 ? 4.630 6.819 -24.085 1.00 92.50 87 GLU A CA 1
ATOM 656 C C . GLU A 1 87 ? 5.983 7.197 -24.709 1.00 92.50 87 GLU A C 1
ATOM 658 O O . GLU A 1 87 ? 6.244 8.369 -24.987 1.00 92.50 87 GLU A O 1
ATOM 663 N N . PHE A 1 88 ? 6.824 6.198 -24.996 1.00 94.38 88 PHE A N 1
ATOM 664 C CA . PHE A 1 88 ? 8.143 6.349 -25.614 1.00 94.38 88 PHE A CA 1
ATOM 665 C C . PHE A 1 88 ? 8.136 5.983 -27.106 1.00 94.38 88 PHE A C 1
ATOM 667 O O . PHE A 1 88 ? 9.185 5.942 -27.758 1.00 94.38 88 PHE A O 1
ATOM 674 N N . GLY A 1 89 ? 6.947 5.784 -27.683 1.00 90.81 89 GLY A N 1
ATOM 675 C CA . GLY A 1 89 ? 6.744 5.579 -29.112 1.00 90.81 89 GLY A CA 1
ATOM 676 C C . GLY A 1 89 ? 6.850 4.127 -29.577 1.00 90.81 89 GLY A C 1
ATOM 677 O O . GLY A 1 89 ? 7.066 3.911 -30.773 1.00 90.81 89 GLY A O 1
ATOM 678 N N . CYS A 1 90 ? 6.715 3.146 -28.677 1.00 91.06 90 CYS A N 1
ATOM 679 C CA . CYS A 1 90 ? 6.424 1.771 -29.079 1.00 91.06 90 CYS A CA 1
ATOM 680 C C . CYS A 1 90 ? 4.993 1.696 -29.646 1.00 91.06 90 CYS A C 1
ATOM 682 O O . CYS A 1 90 ? 4.066 2.216 -29.021 1.00 91.06 90 CYS A O 1
ATOM 684 N N . PRO A 1 91 ? 4.766 1.078 -30.818 1.00 88.12 91 PRO A N 1
ATOM 685 C CA . PRO A 1 91 ? 3.416 0.863 -31.330 1.00 88.12 91 PRO A CA 1
ATOM 686 C C . PRO A 1 91 ? 2.588 0.007 -30.365 1.00 88.12 91 PRO A C 1
ATOM 688 O O . PRO A 1 91 ? 3.106 -0.937 -29.769 1.00 88.12 91 PRO A O 1
ATOM 691 N N . ALA A 1 92 ? 1.297 0.312 -30.237 1.00 87.94 92 ALA A N 1
ATOM 692 C CA . ALA A 1 92 ? 0.358 -0.583 -29.573 1.00 87.94 92 ALA A CA 1
ATOM 693 C C . ALA A 1 92 ? -0.002 -1.749 -30.509 1.00 87.94 92 ALA A C 1
ATOM 695 O O . ALA A 1 92 ? -0.184 -1.543 -31.711 1.00 87.94 92 ALA A O 1
ATOM 696 N N . SER A 1 93 ? -0.108 -2.955 -29.950 1.00 85.50 93 SER A N 1
ATOM 697 C CA . SER A 1 93 ? -0.699 -4.121 -30.610 1.00 85.50 93 SER A CA 1
ATOM 698 C C . SER A 1 93 ? -2.018 -4.440 -29.919 1.00 85.50 93 SER A C 1
ATOM 700 O O . SER A 1 93 ? -2.061 -4.499 -28.692 1.00 85.50 93 SER A O 1
ATOM 702 N N . ASP A 1 94 ? -3.072 -4.664 -30.701 1.00 83.88 94 ASP A N 1
ATOM 703 C CA . ASP A 1 94 ? -4.355 -5.153 -30.181 1.00 83.88 94 ASP A CA 1
ATOM 704 C C . ASP A 1 94 ? -4.316 -6.665 -29.885 1.00 83.88 94 ASP A C 1
ATOM 706 O O . ASP A 1 94 ? -5.198 -7.198 -29.211 1.00 83.88 94 ASP A O 1
ATOM 710 N N . ASP A 1 95 ? -3.294 -7.359 -30.391 1.00 87.69 95 ASP A N 1
ATOM 711 C CA . ASP A 1 95 ? -3.050 -8.778 -30.166 1.00 87.69 95 ASP A CA 1
ATOM 712 C C . ASP A 1 95 ? -1.947 -8.945 -29.106 1.00 87.69 95 ASP A C 1
ATOM 714 O O . ASP A 1 95 ? -0.792 -8.544 -29.307 1.00 87.69 95 ASP A O 1
ATOM 718 N N . LEU A 1 96 ? -2.344 -9.505 -27.959 1.00 83.44 96 LEU A N 1
ATOM 719 C CA . LEU A 1 96 ? -1.481 -9.736 -26.800 1.00 83.44 96 LEU A CA 1
ATOM 720 C C . LEU A 1 96 ? -0.427 -10.815 -27.076 1.00 83.44 96 LEU A C 1
ATOM 722 O O . LEU A 1 96 ? 0.672 -10.727 -26.538 1.00 83.44 96 LEU A O 1
ATOM 726 N N . ASP A 1 97 ? -0.722 -11.790 -27.942 1.00 85.75 97 ASP A N 1
ATOM 727 C CA . ASP A 1 97 ? 0.180 -12.915 -28.220 1.00 85.75 97 ASP A CA 1
ATOM 728 C C . ASP A 1 97 ? 1.384 -12.485 -29.074 1.00 85.75 97 ASP A C 1
ATOM 730 O O . ASP A 1 97 ? 2.416 -13.158 -29.100 1.00 85.75 97 ASP A O 1
ATOM 734 N N . VAL A 1 98 ? 1.278 -11.342 -29.760 1.00 85.50 98 VAL A N 1
ATOM 735 C CA . VAL A 1 98 ? 2.371 -10.757 -30.553 1.00 85.50 98 VAL A CA 1
ATOM 736 C C . VAL A 1 98 ? 3.005 -9.535 -29.890 1.00 85.50 98 VAL A C 1
ATOM 738 O O . VAL A 1 98 ? 4.059 -9.089 -30.346 1.00 85.50 98 VAL A O 1
ATOM 741 N N . GLN A 1 99 ? 2.417 -8.992 -28.822 1.00 85.06 99 GLN A N 1
ATOM 742 C CA . GLN A 1 99 ? 2.875 -7.752 -28.188 1.00 85.06 99 GLN A CA 1
ATOM 743 C C . GLN A 1 99 ? 4.360 -7.807 -27.799 1.00 85.06 99 GLN A C 1
ATOM 745 O O . GLN A 1 99 ? 5.107 -6.883 -28.125 1.00 85.06 99 GLN A O 1
ATOM 750 N N . ASP A 1 100 ? 4.811 -8.913 -27.209 1.00 87.00 100 ASP A N 1
ATOM 751 C CA . ASP A 1 100 ? 6.211 -9.090 -26.809 1.00 87.00 100 ASP A CA 1
ATOM 752 C C . ASP A 1 100 ? 7.157 -9.048 -28.015 1.00 87.00 100 ASP A C 1
ATOM 754 O O . ASP A 1 100 ? 8.164 -8.339 -28.000 1.00 87.00 100 ASP A O 1
ATOM 758 N N . THR A 1 101 ? 6.793 -9.714 -29.117 1.00 89.44 101 THR A N 1
ATOM 759 C CA . THR A 1 101 ? 7.599 -9.682 -30.349 1.00 89.44 101 THR A CA 1
ATOM 760 C C . THR A 1 101 ? 7.679 -8.280 -30.959 1.00 89.44 101 THR A C 1
ATOM 762 O O . THR A 1 101 ? 8.723 -7.894 -31.490 1.00 89.44 101 THR A O 1
ATOM 765 N N . PHE A 1 102 ? 6.612 -7.481 -30.848 1.00 89.00 102 PHE A N 1
ATOM 766 C CA . PHE A 1 102 ? 6.611 -6.081 -31.277 1.00 89.00 102 PHE A CA 1
ATOM 767 C C . PHE A 1 102 ? 7.509 -5.211 -30.396 1.00 89.00 102 PHE A C 1
ATOM 769 O O . PHE A 1 102 ? 8.260 -4.387 -30.925 1.00 89.00 102 PHE A O 1
ATOM 776 N N . ILE A 1 103 ? 7.466 -5.406 -29.076 1.00 89.69 103 ILE A N 1
ATOM 777 C CA . ILE A 1 103 ? 8.315 -4.682 -28.124 1.00 89.69 103 ILE A CA 1
ATOM 778 C C . ILE A 1 103 ? 9.788 -5.008 -28.382 1.00 89.69 103 ILE A C 1
ATOM 780 O O . ILE A 1 103 ? 10.608 -4.094 -28.481 1.00 89.69 103 ILE A O 1
ATOM 784 N N . GLU A 1 104 ? 10.136 -6.283 -28.562 1.00 93.12 104 GLU A N 1
ATOM 785 C CA . GLU A 1 104 ? 11.504 -6.704 -28.881 1.00 93.12 104 GLU A CA 1
ATOM 786 C C . GLU A 1 104 ? 11.999 -6.095 -30.201 1.00 93.12 104 GLU A C 1
ATOM 788 O O . GLU A 1 104 ? 13.094 -5.525 -30.259 1.00 93.12 104 GLU A O 1
ATOM 793 N N . ALA A 1 105 ? 11.175 -6.145 -31.253 1.00 94.62 105 ALA A N 1
ATOM 794 C CA . ALA A 1 105 ? 11.506 -5.552 -32.546 1.00 94.62 105 ALA A CA 1
ATOM 795 C C . ALA A 1 105 ? 11.685 -4.026 -32.454 1.00 94.62 105 ALA A C 1
ATOM 797 O O . ALA A 1 105 ? 12.618 -3.470 -33.042 1.00 94.62 105 ALA A O 1
ATOM 798 N N . TRP A 1 106 ? 10.832 -3.336 -31.691 1.00 94.81 106 TRP A N 1
ATOM 799 C CA . TRP A 1 106 ? 10.956 -1.900 -31.442 1.00 94.81 106 TRP A CA 1
ATOM 800 C C . TRP A 1 106 ? 12.231 -1.565 -30.663 1.00 94.81 106 TRP A C 1
ATOM 802 O O . TRP A 1 106 ? 12.958 -0.654 -31.067 1.00 94.81 106 TRP A O 1
ATOM 812 N N . ARG A 1 107 ? 12.552 -2.325 -29.607 1.00 96.56 107 ARG A N 1
ATOM 813 C CA . ARG A 1 107 ? 13.788 -2.155 -28.824 1.00 96.56 107 ARG A CA 1
ATOM 814 C C . ARG A 1 107 ? 15.030 -2.296 -29.705 1.00 96.56 107 ARG A C 1
ATOM 816 O O . ARG A 1 107 ? 15.947 -1.483 -29.597 1.00 96.56 107 ARG A O 1
ATOM 823 N N . ALA A 1 108 ? 15.036 -3.269 -30.617 1.00 96.50 108 ALA A N 1
ATOM 824 C CA . ALA A 1 108 ? 16.121 -3.456 -31.579 1.00 96.50 108 ALA A CA 1
ATOM 825 C C . ALA A 1 108 ? 16.210 -2.312 -32.608 1.00 96.50 108 ALA A C 1
ATOM 827 O O . ALA A 1 108 ? 17.308 -1.877 -32.959 1.00 96.50 108 ALA A O 1
ATOM 828 N N . ALA A 1 109 ? 15.069 -1.803 -33.083 1.00 97.06 109 ALA A N 1
ATOM 829 C CA . ALA A 1 109 ? 15.016 -0.737 -34.083 1.00 97.06 109 ALA A CA 1
ATOM 830 C C . ALA A 1 109 ? 15.300 0.667 -33.513 1.00 97.06 109 ALA A C 1
ATOM 832 O O . ALA A 1 109 ? 15.789 1.537 -34.236 1.00 97.06 109 ALA A O 1
ATOM 833 N N . GLN A 1 110 ? 14.980 0.915 -32.239 1.00 96.75 110 GLN A N 1
ATOM 834 C CA . GLN A 1 110 ? 15.072 2.228 -31.590 1.00 96.75 110 GLN A CA 1
ATOM 835 C C . GLN A 1 110 ? 15.785 2.151 -30.225 1.00 96.75 110 GLN A C 1
ATOM 837 O O . GLN A 1 110 ? 15.201 2.506 -29.197 1.00 96.75 110 GLN A O 1
ATOM 842 N N . PRO A 1 111 ? 17.075 1.762 -30.188 1.00 96.62 111 PRO A N 1
ATOM 843 C CA . PRO A 1 111 ? 17.792 1.504 -28.937 1.00 96.62 111 PRO A CA 1
ATOM 844 C C . PRO A 1 111 ? 17.895 2.731 -28.021 1.00 96.62 111 PRO A C 1
ATOM 846 O O . PRO A 1 111 ? 17.872 2.594 -26.803 1.00 96.62 111 PRO A O 1
ATOM 849 N N . SER A 1 112 ? 17.966 3.948 -28.573 1.00 96.50 112 SER A N 1
ATOM 850 C CA . SER A 1 112 ? 18.012 5.176 -27.765 1.00 96.50 112 SER A CA 1
ATOM 851 C C . SER A 1 112 ? 16.695 5.464 -27.038 1.00 96.50 112 SER A C 1
ATOM 853 O O . SER A 1 112 ? 16.709 5.923 -25.895 1.00 96.50 112 SER A O 1
ATOM 855 N N . ARG A 1 113 ? 15.551 5.180 -27.673 1.00 95.44 113 ARG A N 1
ATOM 856 C CA . ARG A 1 113 ? 14.235 5.332 -27.038 1.00 95.44 113 ARG A CA 1
ATOM 857 C C . ARG A 1 113 ? 13.989 4.236 -26.012 1.00 95.44 113 ARG A C 1
ATOM 859 O O . ARG A 1 113 ? 13.544 4.556 -24.917 1.00 95.44 113 ARG A O 1
ATOM 866 N N . ALA A 1 114 ? 14.372 3.000 -26.328 1.00 94.81 114 ALA A N 1
ATOM 867 C CA . ALA A 1 114 ? 14.350 1.892 -25.379 1.00 94.81 114 ALA A CA 1
ATOM 868 C C . ALA A 1 114 ? 15.182 2.201 -24.124 1.00 94.81 114 ALA A C 1
ATOM 870 O O . ALA A 1 114 ? 14.669 2.097 -23.020 1.00 94.81 114 ALA A O 1
ATOM 871 N N . ALA A 1 115 ? 16.408 2.714 -24.279 1.00 96.44 115 ALA A N 1
ATOM 872 C CA . ALA A 1 115 ? 17.234 3.119 -23.139 1.00 96.44 115 ALA A CA 1
ATOM 873 C C . ALA A 1 115 ? 16.610 4.260 -22.309 1.00 96.44 115 ALA A C 1
ATOM 875 O O . ALA A 1 115 ? 16.788 4.318 -21.096 1.00 96.44 115 ALA A O 1
ATOM 876 N N . THR A 1 116 ? 15.875 5.176 -22.950 1.00 96.88 116 THR A N 1
ATOM 877 C CA . THR A 1 116 ? 15.159 6.251 -22.241 1.00 96.88 116 THR A CA 1
ATOM 878 C C . THR A 1 116 ? 13.977 5.697 -21.445 1.00 96.88 116 THR A C 1
ATOM 880 O O . THR A 1 116 ? 13.744 6.140 -20.323 1.00 96.88 116 THR A O 1
ATOM 883 N N . PHE A 1 117 ? 13.256 4.729 -22.015 1.00 96.19 117 PHE A N 1
ATOM 884 C CA . PHE A 1 117 ? 12.186 4.006 -21.335 1.00 96.19 117 PHE A CA 1
ATOM 885 C C . PHE A 1 117 ? 12.718 3.222 -20.130 1.00 96.19 117 PHE A C 1
ATOM 887 O O . PHE A 1 117 ? 12.201 3.393 -19.032 1.00 96.19 117 PHE A O 1
ATOM 894 N N . ASP A 1 118 ? 13.802 2.461 -20.299 1.00 96.38 118 ASP A N 1
ATOM 895 C CA . ASP A 1 118 ? 14.422 1.703 -19.206 1.00 96.38 118 ASP A CA 1
ATOM 896 C C . ASP A 1 118 ? 14.861 2.644 -18.063 1.00 96.38 118 ASP A C 1
ATOM 898 O O . ASP A 1 118 ? 14.532 2.417 -16.903 1.00 96.38 118 ASP A O 1
ATOM 902 N N . ALA A 1 119 ? 15.483 3.787 -18.380 1.00 97.25 119 ALA A N 1
ATOM 903 C CA . ALA A 1 119 ? 15.843 4.790 -17.372 1.00 97.25 119 ALA A CA 1
ATOM 904 C C . ALA A 1 119 ? 14.625 5.453 -16.691 1.00 97.25 119 ALA A C 1
ATOM 906 O O . ALA A 1 119 ? 14.724 5.925 -15.552 1.00 97.25 119 ALA A O 1
ATOM 907 N N . ALA A 1 120 ? 13.487 5.551 -17.386 1.00 96.19 120 ALA A N 1
ATOM 908 C CA . ALA A 1 120 ? 12.241 6.052 -16.814 1.00 96.19 120 ALA A CA 1
ATOM 909 C C . ALA A 1 120 ? 11.601 5.022 -15.874 1.00 96.19 120 ALA A C 1
ATOM 911 O O . ALA A 1 120 ? 11.136 5.417 -14.805 1.00 96.19 120 ALA A O 1
ATOM 912 N N . LEU A 1 121 ? 11.635 3.734 -16.234 1.00 95.56 121 LEU A N 1
ATOM 913 C CA . LEU A 1 121 ? 11.224 2.631 -15.365 1.00 95.56 121 LEU A CA 1
ATOM 914 C C . LEU A 1 121 ? 12.072 2.581 -14.093 1.00 95.56 121 LEU A C 1
ATOM 916 O O . LEU A 1 121 ? 11.506 2.617 -13.007 1.00 95.56 121 LEU A O 1
ATOM 920 N N . ASP A 1 122 ? 13.402 2.630 -14.209 1.00 95.75 122 ASP A N 1
ATOM 921 C CA . ASP A 1 122 ? 14.303 2.632 -13.046 1.00 95.75 122 ASP A CA 1
ATOM 922 C C . ASP A 1 122 ? 13.990 3.793 -12.084 1.00 95.75 122 ASP A C 1
ATOM 924 O O . ASP A 1 122 ? 13.973 3.645 -10.859 1.00 95.75 122 ASP A O 1
ATOM 928 N N . ARG A 1 123 ? 13.720 4.984 -12.637 1.00 95.56 123 ARG A N 1
ATOM 929 C CA . ARG A 1 123 ? 13.336 6.156 -11.840 1.00 95.56 123 ARG A CA 1
ATOM 930 C C . ARG A 1 123 ? 11.968 5.977 -11.190 1.00 95.56 123 ARG A C 1
ATOM 932 O O . ARG A 1 123 ? 11.786 6.411 -10.053 1.00 95.56 123 ARG A O 1
ATOM 939 N N . TRP A 1 124 ? 11.010 5.412 -11.918 1.00 93.88 124 TRP A N 1
ATOM 940 C CA . TRP A 1 124 ? 9.683 5.136 -11.390 1.00 93.88 124 TRP A CA 1
ATOM 941 C C . TRP A 1 124 ? 9.762 4.127 -10.244 1.00 93.88 124 TRP A C 1
ATOM 943 O O . TRP A 1 124 ? 9.226 4.423 -9.185 1.00 93.88 124 TRP A O 1
ATOM 953 N N . ASP A 1 125 ? 10.511 3.033 -10.392 1.00 92.06 125 ASP A N 1
ATOM 954 C CA . ASP A 1 125 ? 10.706 2.019 -9.347 1.00 92.06 125 ASP A CA 1
ATOM 955 C C . ASP A 1 125 ? 11.323 2.620 -8.076 1.00 92.06 125 ASP A C 1
ATOM 957 O O . ASP A 1 125 ? 10.862 2.352 -6.962 1.00 92.06 125 ASP A O 1
ATOM 961 N N . ALA A 1 126 ? 12.334 3.484 -8.225 1.00 90.81 126 ALA A N 1
ATOM 962 C CA . ALA A 1 126 ? 12.940 4.184 -7.094 1.00 90.81 126 ALA A CA 1
ATOM 963 C C . ALA A 1 126 ? 11.925 5.086 -6.365 1.00 90.81 126 ALA A C 1
ATOM 965 O O . ALA A 1 126 ? 11.802 5.025 -5.140 1.00 90.81 126 ALA A O 1
ATOM 966 N N . LEU A 1 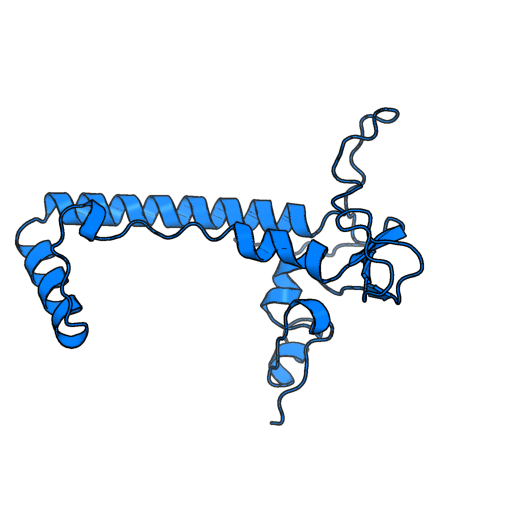127 ? 11.158 5.886 -7.114 1.00 89.50 127 LEU A N 1
ATOM 967 C CA . LEU A 1 127 ? 10.144 6.778 -6.548 1.00 89.50 127 LEU A CA 1
ATOM 968 C C . LEU A 1 127 ? 8.948 6.015 -5.962 1.00 89.50 127 LEU A C 1
ATOM 970 O O . LEU A 1 127 ? 8.438 6.421 -4.921 1.00 89.50 127 LEU A O 1
ATOM 974 N N . ASP A 1 128 ? 8.484 4.935 -6.596 1.00 87.75 128 ASP A N 1
ATOM 975 C CA . ASP A 1 128 ? 7.412 4.076 -6.077 1.00 87.75 128 ASP A CA 1
ATOM 976 C C . ASP A 1 128 ? 7.841 3.444 -4.753 1.00 87.75 128 ASP A C 1
ATOM 978 O O . ASP A 1 128 ? 7.087 3.477 -3.781 1.00 87.75 128 ASP A O 1
ATOM 982 N N . SER A 1 129 ? 9.081 2.952 -4.671 1.00 84.88 129 SER A N 1
ATOM 983 C CA . SER A 1 129 ? 9.644 2.413 -3.432 1.00 84.88 129 SER A CA 1
ATOM 984 C C . SER A 1 129 ? 9.645 3.453 -2.303 1.00 84.88 129 SER A C 1
ATOM 986 O O . SER A 1 129 ? 9.116 3.190 -1.218 1.00 84.88 129 SER A O 1
ATOM 988 N N . GLU A 1 130 ? 10.141 4.669 -2.560 1.00 84.62 130 GLU A N 1
ATOM 989 C CA . GLU A 1 130 ? 10.134 5.769 -1.584 1.00 84.62 130 GLU A CA 1
ATOM 990 C C . GLU A 1 130 ? 8.712 6.153 -1.149 1.00 84.62 130 GLU A C 1
ATOM 992 O O . GLU A 1 130 ? 8.417 6.223 0.049 1.00 84.62 130 GLU A O 1
ATOM 997 N N . ARG A 1 131 ? 7.802 6.340 -2.112 1.00 84.19 131 ARG A N 1
ATOM 998 C CA . ARG A 1 131 ? 6.397 6.682 -1.845 1.00 84.19 131 ARG A CA 1
ATOM 999 C C . ARG A 1 131 ? 5.703 5.599 -1.044 1.00 84.19 131 ARG A C 1
ATOM 1001 O O . ARG A 1 131 ? 4.917 5.914 -0.155 1.00 84.19 131 ARG A O 1
ATOM 1008 N N . ARG A 1 132 ? 5.982 4.326 -1.324 1.00 82.12 132 ARG A N 1
ATOM 1009 C CA . ARG A 1 132 ? 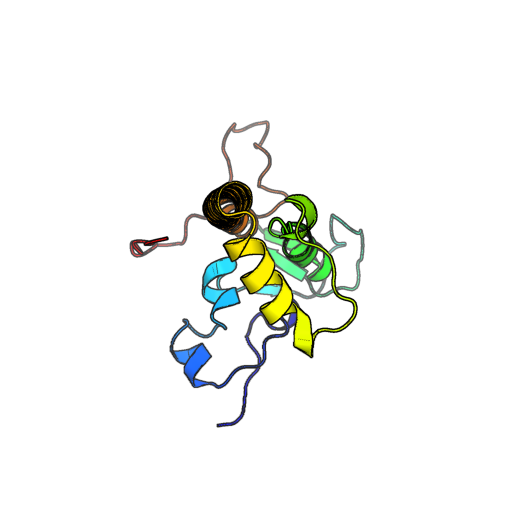5.444 3.202 -0.555 1.00 82.12 132 ARG A CA 1
ATOM 1010 C C . ARG A 1 132 ? 5.957 3.238 0.870 1.00 82.12 132 ARG A C 1
ATOM 1012 O O . ARG A 1 132 ? 5.144 3.101 1.777 1.00 82.12 132 ARG A O 1
ATOM 1019 N N . CYS A 1 133 ? 7.243 3.485 1.094 1.00 78.88 133 CYS A N 1
ATOM 1020 C CA . CYS A 1 133 ? 7.791 3.641 2.441 1.00 78.88 133 CYS A CA 1
ATOM 1021 C C . CYS A 1 133 ? 7.107 4.781 3.212 1.00 78.88 133 CYS A C 1
ATOM 1023 O O . CYS A 1 133 ? 6.575 4.545 4.300 1.00 78.88 133 CYS A O 1
ATOM 1025 N N . GLU A 1 134 ? 7.027 5.981 2.631 1.00 80.75 134 GLU A N 1
ATOM 1026 C CA . GLU A 1 134 ? 6.350 7.128 3.255 1.00 80.75 134 GLU A CA 1
ATOM 1027 C C . GLU A 1 134 ? 4.869 6.826 3.526 1.00 80.75 134 GLU A C 1
ATOM 1029 O O . GLU A 1 134 ? 4.339 7.069 4.615 1.00 80.75 134 GLU A O 1
ATOM 1034 N N . PHE A 1 135 ? 4.191 6.226 2.553 1.00 82.06 135 PHE A N 1
ATOM 1035 C CA . PHE A 1 135 ? 2.788 5.875 2.666 1.00 82.06 135 PHE A CA 1
ATOM 1036 C C . PHE A 1 135 ? 2.531 4.866 3.794 1.00 82.06 135 PHE A C 1
ATOM 1038 O O . PHE A 1 135 ? 1.584 5.035 4.567 1.00 82.06 135 PHE A O 1
ATOM 1045 N N . LEU A 1 136 ? 3.399 3.863 3.956 1.00 77.25 136 LEU A N 1
ATOM 1046 C CA . LEU A 1 136 ? 3.331 2.902 5.060 1.00 77.25 136 LEU A CA 1
ATOM 1047 C C . LEU A 1 136 ? 3.499 3.589 6.420 1.00 77.25 136 LEU A C 1
ATOM 1049 O O . LEU A 1 136 ? 2.777 3.261 7.365 1.00 77.25 136 LEU A O 1
ATOM 1053 N N . GLU A 1 137 ? 4.387 4.579 6.530 1.00 77.25 137 GLU A N 1
ATOM 1054 C CA . GLU A 1 137 ? 4.513 5.368 7.758 1.00 77.25 137 GLU A CA 1
ATOM 1055 C C . GLU A 1 137 ? 3.252 6.179 8.070 1.00 77.25 137 GLU A C 1
ATOM 1057 O O . GLU A 1 137 ? 2.843 6.272 9.234 1.00 77.25 137 GLU A O 1
ATOM 1062 N N . VAL A 1 138 ? 2.618 6.754 7.046 1.00 78.56 138 VAL A N 1
ATOM 1063 C CA . VAL A 1 138 ? 1.383 7.534 7.197 1.00 78.56 138 VAL A CA 1
ATOM 1064 C C . VAL A 1 138 ? 0.221 6.644 7.629 1.00 78.56 138 VAL A C 1
ATOM 1066 O O . VAL A 1 138 ? -0.524 7.028 8.530 1.00 78.56 138 VAL A O 1
ATOM 1069 N N . LEU A 1 139 ? 0.075 5.457 7.037 1.00 77.50 139 LEU A N 1
ATOM 1070 C CA . LEU A 1 139 ? -1.000 4.507 7.353 1.00 77.50 139 LEU A CA 1
ATOM 1071 C C . LEU A 1 139 ? -0.939 3.973 8.776 1.00 77.50 139 LEU A C 1
ATOM 1073 O O . LEU A 1 139 ? -1.974 3.684 9.379 1.00 77.50 139 LEU A O 1
ATOM 1077 N N . ARG A 1 140 ? 0.271 3.851 9.324 1.00 76.62 140 ARG A N 1
ATOM 1078 C CA . ARG A 1 140 ? 0.436 3.480 10.725 1.00 76.62 140 ARG A CA 1
ATOM 1079 C C . ARG A 1 140 ? -0.121 4.559 11.639 1.00 76.62 140 ARG A C 1
ATOM 1081 O O . ARG A 1 140 ? -0.522 4.232 12.737 1.00 76.62 140 ARG A O 1
ATOM 1088 N N . ARG A 1 141 ? -0.211 5.828 11.229 1.00 80.25 141 ARG A N 1
ATOM 1089 C CA . ARG A 1 141 ? -0.686 6.927 12.086 1.00 80.25 141 ARG A CA 1
ATOM 1090 C C . ARG A 1 141 ? -2.196 7.120 11.967 1.00 80.25 141 ARG A C 1
ATOM 1092 O O . ARG A 1 141 ? -2.785 7.026 10.897 1.00 80.25 141 ARG A O 1
ATOM 1099 N N . CYS A 1 142 ? -2.832 7.485 13.080 1.00 84.00 142 CYS A N 1
ATOM 1100 C CA . CYS A 1 142 ? -4.231 7.902 13.047 1.00 84.00 142 CYS A CA 1
ATOM 1101 C C . CYS A 1 142 ? -4.373 9.170 12.180 1.00 84.00 142 CYS A C 1
ATOM 1103 O O . CYS A 1 142 ? -3.720 10.178 12.476 1.00 84.00 142 CYS A O 1
ATOM 1105 N N . PRO A 1 143 ? -5.241 9.189 11.151 1.00 82.75 143 PRO A N 1
ATOM 1106 C CA . PRO A 1 143 ? -5.378 10.341 10.264 1.00 82.75 143 PRO A CA 1
ATOM 1107 C C . PRO A 1 143 ? -6.042 11.555 10.924 1.00 82.75 143 PRO A C 1
ATOM 1109 O O . PRO A 1 143 ? -5.996 12.641 10.347 1.00 82.75 143 PRO A O 1
ATOM 1112 N N . LEU A 1 144 ? -6.611 11.396 12.125 1.00 82.94 144 LEU A N 1
ATOM 1113 C CA . LEU A 1 144 ? -7.094 12.503 12.956 1.00 82.94 144 LEU A CA 1
ATOM 1114 C C . LEU A 1 144 ? -5.964 13.112 13.799 1.00 82.94 144 LEU A C 1
ATOM 1116 O O . LEU A 1 144 ? -5.921 14.322 13.984 1.00 82.94 144 LEU A O 1
ATOM 1120 N N . CYS A 1 145 ? -5.007 12.293 14.246 1.00 77.50 145 CYS A N 1
ATOM 1121 C CA . CYS A 1 145 ? -3.868 12.735 15.060 1.00 77.50 145 CYS A CA 1
ATOM 1122 C C . CYS A 1 145 ? -2.638 13.150 14.246 1.00 77.50 145 CYS A C 1
ATOM 1124 O O . CYS A 1 145 ? -1.690 13.685 14.812 1.00 77.50 145 CYS A O 1
ATOM 1126 N N . ARG A 1 146 ? -2.616 12.888 12.932 1.00 72.50 146 ARG A N 1
ATOM 1127 C CA . ARG A 1 146 ? -1.491 13.270 12.059 1.00 72.50 146 ARG A CA 1
ATOM 1128 C C . ARG A 1 146 ? -1.373 14.781 11.833 1.00 72.50 146 ARG A C 1
ATOM 1130 O O . ARG A 1 146 ? -0.358 15.225 11.310 1.00 72.50 146 ARG A O 1
ATOM 1137 N N . ARG A 1 147 ? -2.401 15.567 12.175 1.00 60.22 147 ARG A N 1
ATOM 1138 C CA . ARG A 1 147 ? -2.299 17.031 12.190 1.00 60.22 147 ARG A CA 1
ATOM 1139 C C . ARG A 1 147 ? -1.616 17.450 13.491 1.00 60.22 147 ARG A C 1
ATOM 1141 O O . ARG A 1 147 ? -1.950 16.911 14.542 1.00 60.22 147 ARG A O 1
ATOM 1148 N N . LEU A 1 148 ? -0.678 18.396 13.400 1.00 52.56 148 LEU A N 1
ATOM 1149 C CA . LEU A 1 148 ? -0.077 19.063 14.559 1.00 52.56 148 LEU A CA 1
ATOM 1150 C C . LEU A 1 148 ? -1.179 19.429 15.553 1.00 52.56 148 LEU A C 1
ATOM 1152 O O . LEU A 1 148 ? -2.168 20.057 15.167 1.00 52.56 148 LEU A O 1
ATOM 1156 N N . ASN A 1 149 ? -1.011 19.050 16.818 1.00 47.59 149 ASN A N 1
ATOM 1157 C CA . ASN A 1 149 ? -1.836 19.625 17.864 1.00 47.59 149 ASN A CA 1
ATOM 1158 C C . ASN A 1 149 ? -1.510 21.130 17.914 1.00 47.59 149 ASN A C 1
ATOM 1160 O O . ASN A 1 149 ? -0.364 21.473 18.220 1.00 47.59 149 ASN A O 1
ATOM 1164 N N . PRO A 1 150 ? -2.468 22.033 17.628 1.00 49.41 150 PRO A N 1
ATOM 1165 C CA . PRO A 1 150 ? -2.200 23.469 17.591 1.00 49.41 150 PRO A CA 1
ATOM 1166 C C . PRO A 1 150 ? -1.745 24.032 18.946 1.00 49.41 150 PRO A C 1
ATOM 1168 O O . PRO A 1 150 ? -1.231 25.144 18.991 1.00 49.41 150 PRO A O 1
ATOM 1171 N N . LEU A 1 151 ? -1.917 23.280 20.041 1.00 47.84 151 LEU A N 1
ATOM 1172 C CA . LEU A 1 151 ? -1.554 23.702 21.393 1.00 47.84 151 LEU A CA 1
ATOM 1173 C C . LEU A 1 151 ? -0.199 23.168 21.872 1.00 47.84 151 LEU A C 1
ATOM 1175 O O . LEU A 1 151 ? 0.454 23.842 22.660 1.00 47.84 151 LEU A O 1
ATOM 1179 N N . SER A 1 152 ? 0.224 21.975 21.437 1.00 55.56 152 SER A N 1
ATOM 1180 C CA . SER A 1 152 ? 1.473 21.358 21.918 1.00 55.56 152 SER A CA 1
ATOM 1181 C C . SER A 1 152 ? 2.604 21.359 20.894 1.00 55.56 152 SER A C 1
ATOM 1183 O O . SER A 1 152 ? 3.737 21.104 21.274 1.00 55.56 152 SER A O 1
ATOM 1185 N N . GLY A 1 153 ? 2.326 21.615 19.610 1.00 52.97 153 GLY A N 1
ATOM 1186 C CA . GLY A 1 153 ? 3.348 21.605 18.554 1.00 52.97 153 GLY A CA 1
ATOM 1187 C C . GLY A 1 153 ? 3.931 20.221 18.230 1.00 52.97 153 GLY A C 1
ATOM 1188 O O . GLY A 1 153 ? 4.744 20.108 17.319 1.00 52.97 153 GLY A O 1
ATOM 1189 N N . ASP A 1 154 ? 3.478 19.172 18.919 1.00 50.59 154 ASP A N 1
ATOM 1190 C CA . ASP A 1 154 ? 3.995 17.810 18.789 1.00 50.59 154 ASP A CA 1
ATOM 1191 C C . ASP A 1 154 ? 3.030 16.892 18.024 1.00 50.59 154 ASP A C 1
ATOM 1193 O O . ASP A 1 154 ? 1.802 17.006 18.118 1.00 50.59 154 ASP A O 1
ATOM 1197 N N . PHE A 1 155 ? 3.595 15.929 17.289 1.00 50.84 155 PHE A N 1
ATOM 1198 C CA . PHE A 1 155 ? 2.852 14.839 16.658 1.00 50.84 155 PHE A CA 1
ATOM 1199 C C . PHE A 1 155 ? 2.602 13.709 17.665 1.00 50.84 155 PHE A C 1
ATOM 1201 O O . PHE A 1 155 ? 3.542 13.196 18.272 1.00 50.84 155 PHE A O 1
ATOM 1208 N N . VAL A 1 156 ? 1.359 13.230 17.775 1.00 54.22 156 VAL A N 1
ATOM 1209 C CA . VAL A 1 156 ? 1.074 11.956 18.458 1.00 54.22 156 VAL A CA 1
ATOM 1210 C C . VAL A 1 156 ? 1.499 10.823 17.521 1.00 54.22 156 VAL A C 1
ATOM 1212 O O . VAL A 1 156 ? 0.728 10.365 16.677 1.00 54.22 156 VAL A O 1
ATOM 1215 N N . THR A 1 157 ? 2.764 10.416 17.605 1.00 47.34 157 THR A N 1
ATOM 1216 C CA . THR A 1 157 ? 3.295 9.287 16.836 1.00 47.34 157 THR A CA 1
ATOM 1217 C C . THR A 1 157 ? 3.127 7.979 17.596 1.00 47.34 157 THR A C 1
ATOM 1219 O O . THR A 1 157 ? 3.098 7.929 18.826 1.00 47.34 157 THR A O 1
ATOM 1222 N N . TRP A 1 158 ? 3.012 6.890 16.840 1.00 51.16 158 TRP A N 1
ATOM 1223 C CA . TRP A 1 158 ? 3.117 5.545 17.383 1.00 51.16 158 TRP A CA 1
ATOM 1224 C C . TRP A 1 158 ? 4.529 5.356 17.930 1.00 51.16 158 TRP A C 1
ATOM 1226 O O . TRP A 1 158 ? 5.470 5.199 17.158 1.00 51.16 158 TRP A O 1
ATOM 1236 N N . ARG A 1 159 ? 4.697 5.339 19.252 1.00 47.06 159 ARG A N 1
ATOM 1237 C CA . ARG A 1 159 ? 5.803 4.583 19.838 1.00 47.06 159 ARG A CA 1
ATOM 1238 C C . ARG A 1 159 ? 5.250 3.209 20.183 1.00 47.06 159 ARG A C 1
ATOM 1240 O O . ARG A 1 159 ? 4.382 3.135 21.054 1.00 47.06 159 ARG A O 1
ATOM 1247 N N . PRO A 1 160 ? 5.696 2.130 19.518 1.00 44.59 160 PRO A N 1
ATOM 1248 C CA . PRO A 1 160 ? 5.425 0.794 20.017 1.00 44.59 160 PRO A CA 1
ATOM 1249 C C . PRO A 1 160 ? 5.904 0.753 21.467 1.00 44.59 160 PRO A C 1
ATOM 1251 O O . PRO A 1 160 ? 7.000 1.239 21.768 1.00 44.59 160 PRO A O 1
ATOM 1254 N N . ALA A 1 161 ? 5.083 0.222 22.370 1.00 43.41 161 ALA A N 1
ATOM 1255 C CA . ALA A 1 161 ? 5.548 -0.116 23.703 1.00 43.41 161 ALA A CA 1
ATOM 1256 C C . ALA A 1 161 ? 6.681 -1.137 23.517 1.00 43.41 161 ALA A C 1
ATOM 1258 O O . ALA A 1 161 ? 6.422 -2.293 23.216 1.00 43.41 161 ALA A O 1
ATOM 1259 N N . GLN A 1 162 ? 7.928 -0.665 23.595 1.00 43.66 162 GLN A N 1
ATOM 1260 C CA . GLN A 1 162 ? 9.148 -1.451 23.389 1.00 43.66 162 GLN A CA 1
ATOM 1261 C C . GLN A 1 162 ? 9.255 -2.071 21.983 1.00 43.66 162 GLN A C 1
ATOM 1263 O O . GLN A 1 162 ? 9.120 -3.275 21.789 1.00 43.66 162 GLN A O 1
ATOM 1268 N N . ALA A 1 163 ? 9.547 -1.242 20.977 1.00 41.88 163 ALA A N 1
ATOM 1269 C CA . ALA A 1 163 ? 10.067 -1.758 19.715 1.00 41.88 163 ALA A CA 1
ATOM 1270 C C . ALA A 1 163 ? 11.447 -2.388 19.962 1.00 41.88 163 ALA A C 1
ATOM 1272 O O . ALA A 1 163 ? 12.397 -1.687 20.311 1.00 41.88 163 ALA A O 1
ATOM 1273 N N . VAL A 1 164 ? 11.566 -3.701 19.759 1.00 47.22 164 VAL A N 1
ATOM 1274 C CA . VAL A 1 164 ? 12.856 -4.299 19.397 1.00 47.22 164 VAL A CA 1
ATOM 1275 C C . VAL A 1 164 ? 13.295 -3.600 18.103 1.00 47.22 164 VAL A C 1
ATOM 1277 O O . VAL A 1 164 ? 12.445 -3.433 17.222 1.00 47.22 164 VAL A O 1
ATOM 1280 N N . PRO A 1 165 ? 14.553 -3.147 17.965 1.00 42.84 165 PRO A N 1
ATOM 1281 C CA . PRO A 1 165 ? 15.015 -2.558 16.718 1.00 42.84 165 PRO A CA 1
ATOM 1282 C C . PRO A 1 165 ? 14.883 -3.617 15.617 1.00 42.84 165 PRO A C 1
ATOM 1284 O O . PRO A 1 165 ? 15.645 -4.577 15.578 1.00 42.84 165 PRO A O 1
ATOM 1287 N N . MET A 1 166 ? 13.873 -3.487 14.760 1.00 45.84 166 MET A N 1
ATOM 1288 C CA . MET A 1 166 ? 13.887 -4.134 13.456 1.00 45.84 166 MET A CA 1
ATOM 1289 C C . MET A 1 166 ? 14.663 -3.195 12.546 1.00 45.84 166 MET A C 1
ATOM 1291 O O . MET A 1 166 ? 14.198 -2.094 12.250 1.00 45.84 166 MET A O 1
ATOM 1295 N N . GLU A 1 167 ? 15.865 -3.608 12.157 1.00 39.59 167 GLU A N 1
ATOM 1296 C CA . GLU A 1 167 ? 16.572 -2.996 11.040 1.00 39.59 167 GLU A CA 1
ATOM 1297 C C . GLU A 1 167 ? 15.765 -3.306 9.777 1.00 39.59 167 GLU A C 1
ATOM 1299 O O . GLU A 1 167 ? 15.709 -4.441 9.302 1.00 39.59 167 GLU A O 1
ATOM 1304 N N . TRP A 1 168 ? 15.045 -2.302 9.285 1.00 44.94 168 TRP A N 1
ATOM 1305 C CA . TRP A 1 168 ? 14.333 -2.391 8.021 1.00 44.94 168 TRP A CA 1
ATOM 1306 C C . TRP A 1 168 ? 15.339 -2.112 6.912 1.00 44.94 168 TRP A C 1
ATOM 1308 O O . TRP A 1 168 ? 15.685 -0.961 6.657 1.00 44.94 168 TRP A O 1
ATOM 1318 N N . HIS A 1 169 ? 15.817 -3.164 6.257 1.00 43.66 169 HIS A N 1
ATOM 1319 C CA . HIS A 1 169 ? 16.379 -3.018 4.922 1.00 43.66 169 HIS A CA 1
ATOM 1320 C C . HIS A 1 169 ? 15.196 -2.901 3.961 1.00 43.66 169 HIS A C 1
ATOM 1322 O O . HIS A 1 169 ? 14.517 -3.895 3.691 1.00 43.66 169 HIS A O 1
ATOM 1328 N N . CYS A 1 170 ? 14.889 -1.663 3.570 1.00 43.00 170 CYS A N 1
ATOM 1329 C CA . CYS A 1 170 ? 14.079 -1.401 2.385 1.00 43.00 170 CYS A CA 1
ATOM 1330 C C . CYS A 1 170 ? 14.928 -1.676 1.144 1.00 43.00 170 CYS A C 1
ATOM 1332 O O . CYS A 1 170 ? 16.128 -1.314 1.180 1.00 43.00 170 CYS A O 1
#

Organism: Polarella glacialis (NCBI:txid89957)

Sequence (170 aa):
CSPVFCPNSPVCGSFVPRWVLDTNGGLCRHCNTCFGPLQFVEAASDCPVCFDSDCLQVRFPCGHSLCTECFSKPLRSVQEQPPTEQEFGCPASDDLDVQDTFIEAWRAAQPSRAATFDAALDRWDALDSERRCEFLEVLRRCPLCRRLNPLSGDFVTWRPAQAVPMEWHC

Foldseek 3Di:
DAWDAFLLCLQVVDTGPPVCCVVQVNGHPVCSQFANHWDWDAFPAAAPPPRDRGAIWTAAPVRDIHHSVVLNVVVVVLDDDQDDLVVLPQDDDPDPVCSVVSVVVCCVVCVVSVVVSVVSRVVVVVVSVVSVVVSSLVSNDDPVQQDQPPPPRDGPHDDDPDDDDDPDPD

Secondary structure (DSSP, 8-state):
--EEE-TTHHHH--EEEHHHHHHTTTS-HHHHHHT-SPEEE--SS--TTT--SSS-EEEPTTS-EEEHHHHHHHHHHT-PPPPPGGGGTPPP-S-HHHHHHHHHHHHHH-HHHHHHHHHHHHHHHHHHHHHHHHHHHHHHS-TTTTS--TTT--------TT--------

pLDDT: mean 83.97, std 16.11, range [39.59, 98.19]

Radius of gyration: 21.59 Å; chains: 1; bounding box: 42×51×58 Å